Protein AF-A0A0F8ZM75-F1 (afdb_monomer)

Secondary structure (DSSP, 8-state):
-----------TTEEPPGGGTT-TTSGGGGGEES---SEEE-TTS-EEEPPPPPP----S-TTS--EEEEEESSSSSEEEEEEETTEEEEEETTEE-EETTEE-EEE-S--TTTGGG-EEEEETTEEEEEETTEEEEEEEESSSS-EEEEE---SS--SS----S---

Radius of gyration: 24.75 Å; Cα contacts (8 Å, |Δi|>4): 266; chains: 1; bounding box: 74×37×66 Å

pLDDT: mean 91.08, std 8.92, range [51.97, 97.81]

Sequence (168 aa):
MARSYPMQNSFNAGELSPRLVGRTDISKYNSGALKIQNLIAQAQGGVKHRSGTRFVQEVKDSDNKSKLVPFIVSTVQAYILEFSNNLIRFYKDEGIITSGGNPVELVTTYTTAQIPELTFAQTVDALYICHTAHATAKLTRTSDTAWTLADVDFQDGPYLAENLTTTT

Organism: NCBI:txid412755

Foldseek 3Di:
DDDDDDDQQAAQLEADDPVCVPVPVDPSVSHHDPDDPQWDGDPNRDIDGHDDDDDADDDPDPVFDWDWDWDDQDPQDIWIWIGTAQKIWIDDDSYTDDDPNHTQMDGHNAGSVFRVVWDWDDDRQWIWIDTPPDATWIWGDPDRRDIDIDHDDDPDDDPDDDPPDDDD

Structure (mmCIF, N/CA/C/O backbone):
data_AF-A0A0F8ZM75-F1
#
_entry.id   AF-A0A0F8ZM75-F1
#
loop_
_atom_site.group_PDB
_atom_site.id
_atom_site.type_symbol
_atom_site.label_atom_id
_atom_site.label_alt_id
_atom_site.label_comp_id
_atom_site.label_asym_id
_atom_site.label_entity_id
_atom_site.label_seq_id
_atom_site.pdbx_PDB_ins_code
_atom_site.Cartn_x
_atom_site.Cartn_y
_atom_site.Cartn_z
_atom_site.occupancy
_atom_site.B_iso_or_equiv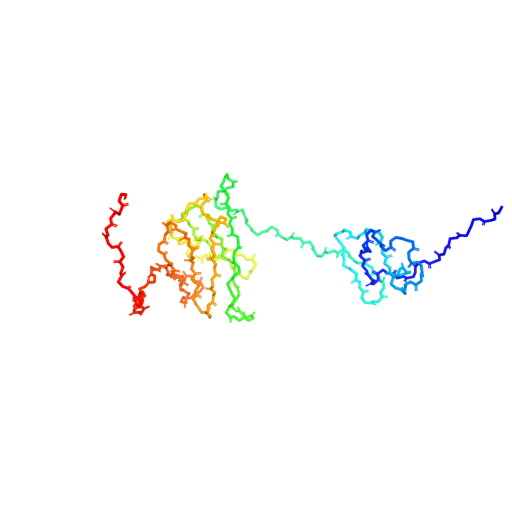
_atom_site.auth_seq_id
_atom_site.auth_comp_id
_atom_site.auth_asym_id
_atom_site.auth_atom_id
_atom_site.pdbx_PDB_model_num
ATOM 1 N N . MET A 1 1 ? 37.519 -17.099 -41.741 1.00 56.56 1 MET A N 1
ATOM 2 C CA . MET A 1 1 ? 36.814 -15.807 -41.571 1.00 56.56 1 MET A CA 1
ATOM 3 C C . MET A 1 1 ? 37.284 -15.168 -40.275 1.00 56.56 1 MET A C 1
ATOM 5 O O . MET A 1 1 ? 37.390 -15.884 -39.286 1.00 56.56 1 MET A O 1
ATOM 9 N N . ALA A 1 2 ? 37.601 -13.871 -40.273 1.00 75.25 2 ALA A N 1
ATOM 10 C CA . ALA A 1 2 ? 37.951 -13.152 -39.047 1.00 75.25 2 ALA A CA 1
ATOM 11 C C . ALA A 1 2 ? 36.684 -12.883 -38.219 1.00 75.25 2 ALA A C 1
ATOM 13 O O . ALA A 1 2 ? 35.658 -12.478 -38.762 1.00 75.25 2 ALA A O 1
ATOM 14 N N . ARG A 1 3 ? 36.740 -13.140 -36.910 1.00 80.69 3 ARG A N 1
ATOM 15 C CA . ARG A 1 3 ? 35.626 -12.903 -35.986 1.00 80.69 3 ARG A CA 1
ATOM 16 C C . ARG A 1 3 ? 35.517 -11.401 -35.715 1.00 80.69 3 ARG A C 1
ATOM 18 O O . ARG A 1 3 ? 36.438 -10.824 -35.148 1.00 80.69 3 ARG A O 1
ATOM 25 N N . SER A 1 4 ? 34.408 -10.786 -36.119 1.00 79.44 4 SER A N 1
ATOM 26 C CA . SER A 1 4 ? 34.093 -9.384 -35.820 1.00 79.44 4 SER A CA 1
ATOM 27 C C . SER A 1 4 ? 33.120 -9.309 -34.645 1.00 79.44 4 SER A C 1
ATOM 29 O O . SER A 1 4 ? 32.165 -10.086 -34.587 1.00 79.44 4 SER A O 1
ATOM 31 N N . TYR A 1 5 ? 33.365 -8.387 -33.715 1.00 79.50 5 TYR A N 1
ATOM 32 C CA . TYR A 1 5 ? 32.459 -8.077 -32.613 1.00 79.50 5 TYR A CA 1
ATOM 33 C C . TYR A 1 5 ? 31.979 -6.632 -32.775 1.00 79.50 5 TYR A C 1
ATOM 35 O O . TYR A 1 5 ? 32.799 -5.720 -32.656 1.00 79.50 5 TYR A O 1
ATOM 43 N N . PRO A 1 6 ? 30.690 -6.392 -33.066 1.00 79.56 6 PRO A N 1
ATOM 44 C CA . PRO A 1 6 ? 30.171 -5.034 -33.138 1.00 79.56 6 PRO A CA 1
ATOM 45 C C . PRO A 1 6 ? 30.253 -4.374 -31.756 1.00 79.56 6 PRO A C 1
ATOM 47 O O . PRO A 1 6 ? 29.884 -4.977 -30.748 1.00 79.56 6 PRO A O 1
ATOM 50 N N . MET A 1 7 ? 30.748 -3.136 -31.706 1.00 84.50 7 MET A N 1
ATOM 51 C CA . MET A 1 7 ? 30.748 -2.353 -30.471 1.00 84.50 7 MET A CA 1
ATOM 52 C C . MET A 1 7 ? 29.313 -1.997 -30.083 1.00 84.50 7 MET A C 1
ATOM 54 O O . MET A 1 7 ? 28.588 -1.378 -30.862 1.00 84.50 7 MET A O 1
ATOM 58 N N . GLN A 1 8 ? 28.925 -2.355 -28.861 1.00 85.69 8 GLN A N 1
ATOM 59 C CA . GLN A 1 8 ? 27.655 -1.949 -28.279 1.00 85.69 8 GLN A CA 1
ATOM 60 C C . GLN A 1 8 ? 27.872 -0.744 -27.366 1.00 85.69 8 GLN A C 1
ATOM 62 O O . GLN A 1 8 ? 28.429 -0.858 -26.278 1.00 85.69 8 GLN A O 1
ATOM 67 N N . ASN A 1 9 ? 27.432 0.419 -27.838 1.00 87.69 9 ASN A N 1
ATOM 68 C CA . ASN A 1 9 ? 27.738 1.702 -27.204 1.00 87.69 9 ASN A CA 1
ATOM 69 C C . ASN A 1 9 ? 26.685 2.149 -26.175 1.00 87.69 9 ASN A C 1
ATOM 71 O O . ASN A 1 9 ? 26.894 3.146 -25.490 1.00 87.69 9 ASN A O 1
ATOM 75 N N . SER A 1 10 ? 25.534 1.472 -26.096 1.00 92.12 10 SER A N 1
ATOM 76 C CA . SER A 1 10 ? 24.402 1.898 -25.267 1.00 92.12 10 SER A CA 1
ATOM 77 C C . SER A 1 10 ? 23.511 0.725 -24.847 1.00 92.12 10 SER A C 1
ATOM 79 O O . SER A 1 10 ? 23.418 -0.291 -25.537 1.00 92.12 10 SER A O 1
ATOM 81 N N . PHE A 1 11 ? 22.827 0.913 -23.722 1.00 92.81 11 PHE A N 1
ATOM 82 C CA . PHE A 1 11 ? 21.823 0.027 -23.130 1.00 92.81 11 PHE A CA 1
ATOM 83 C C . PHE A 1 11 ? 20.530 0.781 -22.763 1.00 92.81 11 PHE A C 1
ATOM 85 O O . PHE A 1 11 ? 19.707 0.293 -21.987 1.00 92.81 11 PHE A O 1
ATOM 92 N N . ASN A 1 12 ? 20.336 1.990 -23.302 1.00 92.88 12 ASN A N 1
ATOM 93 C CA . ASN A 1 12 ? 19.195 2.849 -22.973 1.00 92.88 12 ASN A CA 1
ATOM 94 C C . ASN A 1 12 ? 17.823 2.292 -23.403 1.00 92.88 12 ASN A C 1
ATOM 96 O O . ASN A 1 12 ? 16.807 2.752 -22.886 1.00 92.88 12 ASN A O 1
ATOM 100 N N . ALA A 1 13 ? 17.765 1.312 -24.314 1.00 91.69 13 ALA A N 1
ATOM 101 C CA . ALA A 1 13 ? 16.516 0.660 -24.714 1.00 91.69 13 ALA A CA 1
ATOM 102 C C . ALA A 1 13 ? 16.039 -0.403 -23.712 1.00 91.69 13 ALA A C 1
ATOM 104 O O . ALA A 1 13 ? 14.925 -0.906 -23.857 1.00 91.69 13 ALA A O 1
ATOM 105 N N . GLY A 1 14 ? 16.840 -0.713 -22.690 1.00 92.81 14 GLY A N 1
ATOM 106 C CA . GLY A 1 14 ? 16.461 -1.636 -21.629 1.00 92.81 14 GLY A CA 1
ATOM 107 C C . GLY A 1 14 ? 16.562 -3.111 -22.027 1.00 92.81 14 GLY A C 1
ATOM 108 O O . GLY A 1 14 ? 17.325 -3.490 -22.921 1.00 92.81 14 GLY A O 1
ATOM 109 N N . GLU A 1 15 ? 15.804 -3.947 -21.315 1.00 93.81 15 GLU A N 1
ATOM 110 C CA . GLU A 1 15 ? 15.673 -5.371 -21.619 1.00 93.81 15 GLU A CA 1
ATOM 111 C C . GLU A 1 15 ? 14.771 -5.569 -22.843 1.00 93.81 15 GLU A C 1
ATOM 113 O O . GLU A 1 15 ? 13.619 -5.129 -22.873 1.00 93.81 15 GLU A O 1
ATOM 118 N N . LEU A 1 16 ? 15.306 -6.218 -23.875 1.00 92.38 16 LEU A N 1
ATOM 119 C CA . LEU A 1 16 ? 14.577 -6.506 -25.100 1.00 92.38 16 LEU A CA 1
ATOM 120 C C . LEU A 1 16 ? 13.642 -7.695 -24.894 1.00 92.38 16 LEU A C 1
ATOM 122 O O . LEU A 1 16 ? 14.020 -8.722 -24.334 1.00 92.38 16 LEU A O 1
ATOM 126 N N . SER A 1 17 ? 12.428 -7.587 -25.436 1.00 91.38 17 SER A N 1
ATOM 127 C CA . SER A 1 17 ? 11.516 -8.728 -25.510 1.00 91.38 17 SER A CA 1
ATOM 128 C C . SER A 1 17 ? 12.194 -9.902 -26.233 1.00 91.38 17 SER A C 1
ATOM 130 O O . SER A 1 17 ? 12.809 -9.679 -27.280 1.00 91.38 17 SER A O 1
ATOM 132 N N . PRO A 1 18 ? 12.002 -11.157 -25.786 1.00 91.25 18 PRO A N 1
ATOM 133 C CA . PRO A 1 18 ? 12.512 -12.334 -26.491 1.00 91.25 18 PRO A CA 1
ATOM 134 C C . PRO A 1 18 ? 12.104 -12.403 -27.974 1.00 91.25 18 PRO A C 1
ATOM 136 O O . PRO A 1 18 ? 12.818 -12.972 -28.791 1.00 91.25 18 PRO A O 1
ATOM 139 N N . ARG A 1 19 ? 10.980 -11.777 -28.356 1.00 90.81 19 ARG A N 1
ATOM 140 C CA . ARG A 1 19 ? 10.502 -11.707 -29.751 1.00 90.81 19 ARG A CA 1
ATOM 141 C C . ARG A 1 19 ? 11.268 -10.708 -30.628 1.00 90.81 19 ARG A C 1
ATOM 143 O O . ARG A 1 19 ? 11.102 -10.721 -31.842 1.00 90.81 19 ARG A O 1
ATOM 150 N N . LEU A 1 20 ? 12.053 -9.818 -30.021 1.00 87.81 20 LEU A N 1
ATOM 151 C CA . LEU A 1 20 ? 12.903 -8.840 -30.708 1.00 87.81 20 LEU A CA 1
ATOM 152 C C . LEU A 1 20 ? 14.325 -9.365 -30.932 1.00 87.81 20 LEU A C 1
ATOM 154 O O . LEU A 1 20 ? 15.135 -8.686 -31.561 1.00 87.81 20 LEU A O 1
ATOM 158 N N . VAL A 1 21 ? 14.632 -10.572 -30.450 1.00 85.25 21 VAL A N 1
ATOM 159 C CA . VAL A 1 21 ? 15.914 -11.228 -30.709 1.00 85.25 21 VAL A CA 1
ATOM 160 C C . VAL A 1 21 ? 16.079 -11.416 -32.221 1.00 85.25 21 VAL A C 1
ATOM 162 O O . VAL A 1 21 ? 15.202 -11.955 -32.890 1.00 85.25 21 VAL A O 1
ATOM 165 N N . GLY A 1 22 ? 17.192 -10.926 -32.770 1.00 84.44 22 GLY A N 1
ATOM 166 C CA . GLY A 1 22 ? 17.492 -10.973 -34.203 1.00 84.44 22 GLY A CA 1
ATOM 167 C C . GLY A 1 22 ? 16.866 -9.866 -35.063 1.00 84.44 22 GLY A C 1
ATOM 168 O O . GLY A 1 22 ? 17.182 -9.800 -36.248 1.00 84.44 22 GLY A O 1
ATOM 169 N N . ARG A 1 23 ? 16.034 -8.968 -34.512 1.00 89.94 23 ARG A N 1
ATOM 170 C CA . ARG A 1 23 ? 15.479 -7.809 -35.244 1.00 89.94 23 ARG A CA 1
ATOM 171 C C . ARG A 1 23 ? 16.468 -6.645 -35.309 1.00 89.94 23 ARG A C 1
ATOM 173 O O . ARG A 1 23 ? 16.246 -5.583 -34.733 1.00 89.94 23 ARG A O 1
ATOM 180 N N . THR A 1 24 ? 17.574 -6.866 -36.015 1.00 88.31 24 THR A N 1
ATOM 181 C CA . THR A 1 24 ? 18.673 -5.899 -36.197 1.00 88.31 24 THR A CA 1
ATOM 182 C C . THR A 1 24 ? 18.267 -4.628 -36.944 1.00 88.31 24 THR A C 1
ATOM 184 O O . THR A 1 24 ? 18.967 -3.621 -36.864 1.00 88.31 24 THR A O 1
ATOM 187 N N . ASP A 1 25 ? 17.138 -4.663 -37.649 1.00 90.75 25 ASP A N 1
ATOM 188 C CA . ASP A 1 25 ? 16.536 -3.543 -38.370 1.00 90.75 25 ASP A CA 1
ATOM 189 C C . ASP A 1 25 ? 15.929 -2.482 -37.438 1.00 90.75 25 ASP A C 1
ATOM 191 O O . ASP A 1 25 ? 15.799 -1.317 -37.812 1.00 90.75 25 ASP A O 1
ATOM 195 N N . ILE A 1 26 ? 15.572 -2.859 -36.209 1.00 89.94 26 ILE A N 1
ATOM 196 C CA . ILE A 1 26 ? 15.000 -1.935 -35.233 1.00 89.94 26 ILE A CA 1
ATOM 197 C C . ILE A 1 26 ? 16.133 -1.187 -34.531 1.00 89.94 26 ILE A C 1
ATOM 199 O O . ILE A 1 26 ? 17.013 -1.794 -33.927 1.00 89.94 26 ILE A O 1
ATOM 203 N N . SER A 1 27 ? 16.066 0.146 -34.510 1.00 87.56 27 SER A N 1
ATOM 204 C CA . SER A 1 27 ? 17.087 0.996 -33.874 1.00 87.56 27 SER A CA 1
ATOM 205 C C . SER A 1 27 ? 17.383 0.613 -32.417 1.00 87.56 27 SER A C 1
ATOM 207 O O . SER A 1 27 ? 18.542 0.581 -32.008 1.00 87.56 27 SER A O 1
ATOM 209 N N . LYS A 1 28 ? 16.342 0.246 -31.656 1.00 89.12 28 LYS A N 1
ATOM 210 C CA . LYS A 1 28 ? 16.432 -0.203 -30.256 1.00 89.12 28 LYS A CA 1
ATOM 211 C C . LYS A 1 28 ? 17.209 -1.509 -30.064 1.00 89.12 28 LYS A C 1
ATOM 213 O O . LYS A 1 28 ? 17.682 -1.752 -28.961 1.00 89.12 28 LYS A O 1
ATOM 218 N N . TYR A 1 29 ? 17.350 -2.343 -31.097 1.00 90.75 29 TYR A N 1
ATOM 219 C CA . TYR A 1 29 ? 18.084 -3.607 -31.000 1.00 90.75 29 TYR A CA 1
ATOM 220 C C . TYR A 1 29 ? 19.551 -3.378 -30.624 1.00 90.75 29 TYR A C 1
ATOM 222 O O . TYR A 1 29 ? 20.086 -4.052 -29.752 1.00 90.75 29 TYR A O 1
ATOM 230 N N . ASN A 1 30 ? 20.173 -2.362 -31.227 1.00 89.06 30 ASN A N 1
ATOM 231 C CA . ASN A 1 30 ? 21.584 -2.038 -31.010 1.00 89.06 30 ASN A CA 1
ATOM 232 C C . ASN A 1 30 ? 21.844 -1.282 -29.696 1.00 89.06 30 ASN A C 1
ATOM 234 O O . ASN A 1 30 ? 22.999 -1.045 -29.347 1.00 89.06 30 ASN A O 1
ATOM 238 N N . SER A 1 31 ? 20.788 -0.875 -28.983 1.00 91.62 31 SER A N 1
ATOM 239 C CA . SER A 1 31 ? 20.887 -0.127 -27.727 1.00 91.62 31 SER A CA 1
ATOM 240 C C . SER A 1 31 ? 20.166 -0.795 -26.553 1.00 91.62 31 SER A C 1
ATOM 242 O O . SER A 1 31 ? 19.918 -0.150 -25.536 1.00 91.62 31 SER A O 1
ATOM 244 N N . GLY A 1 32 ? 19.814 -2.076 -26.684 1.00 91.12 32 GLY A N 1
ATOM 245 C CA . GLY A 1 32 ? 19.176 -2.883 -25.644 1.00 91.12 32 GLY A CA 1
ATOM 246 C C . GLY A 1 32 ? 20.002 -4.117 -25.295 1.00 91.12 32 GLY A C 1
ATOM 247 O O . GLY A 1 32 ? 20.961 -4.459 -25.983 1.00 91.12 32 GLY A O 1
ATOM 248 N N . ALA A 1 33 ? 19.637 -4.805 -24.220 1.00 91.62 33 ALA A N 1
ATOM 249 C CA . ALA A 1 33 ? 20.254 -6.073 -23.839 1.00 91.62 33 ALA A CA 1
ATOM 250 C C . ALA A 1 33 ? 19.207 -7.180 -23.749 1.00 91.62 33 ALA A C 1
ATOM 252 O O . ALA A 1 33 ? 18.032 -6.922 -23.508 1.00 91.62 33 ALA A O 1
ATOM 253 N N . LEU A 1 34 ? 19.644 -8.432 -23.895 1.00 91.62 34 LEU A N 1
ATOM 254 C CA . LEU A 1 34 ? 18.768 -9.591 -23.710 1.00 91.62 34 LEU A CA 1
ATOM 255 C C . LEU A 1 34 ? 18.233 -9.691 -22.271 1.00 91.62 34 LEU A C 1
ATOM 257 O O . LEU A 1 34 ? 17.160 -10.239 -22.056 1.00 91.62 34 LEU A O 1
ATOM 261 N N . LYS A 1 35 ? 19.000 -9.204 -21.289 1.00 92.06 35 LYS A N 1
ATOM 262 C CA . LYS A 1 35 ? 18.676 -9.320 -19.867 1.00 92.06 35 LYS A CA 1
ATOM 263 C C . LYS A 1 35 ? 19.275 -8.159 -19.077 1.00 92.06 35 LYS A C 1
ATOM 265 O O . LYS A 1 35 ? 20.484 -7.941 -19.144 1.00 92.06 35 LYS A O 1
ATOM 270 N N . ILE A 1 36 ? 18.449 -7.446 -18.314 1.00 92.25 36 ILE A N 1
ATOM 271 C CA . ILE A 1 36 ? 18.850 -6.355 -17.418 1.00 92.25 36 ILE A CA 1
ATOM 272 C C . ILE A 1 36 ? 18.156 -6.568 -16.069 1.00 92.25 36 ILE A C 1
ATOM 274 O O . ILE A 1 36 ? 17.009 -6.184 -15.866 1.00 92.25 36 ILE A O 1
ATOM 278 N N . GLN A 1 37 ? 18.866 -7.175 -15.116 1.00 92.62 37 GLN A N 1
ATOM 279 C CA . GLN A 1 37 ? 18.344 -7.441 -13.772 1.00 92.62 37 GLN A CA 1
ATOM 280 C C . GLN A 1 37 ? 18.994 -6.529 -12.737 1.00 92.62 37 GLN A C 1
ATOM 282 O O . GLN A 1 37 ? 20.209 -6.363 -12.736 1.00 92.62 37 GLN A O 1
ATOM 287 N N . ASN A 1 38 ? 18.183 -5.971 -11.833 1.00 93.25 38 ASN A N 1
ATOM 288 C CA . ASN A 1 38 ? 18.633 -5.097 -10.739 1.00 93.25 38 ASN A CA 1
ATOM 289 C C . ASN A 1 38 ? 19.484 -3.895 -11.199 1.00 93.25 38 ASN A C 1
ATOM 291 O O . ASN A 1 38 ? 20.333 -3.391 -10.461 1.00 93.25 38 ASN A O 1
ATOM 295 N N . LEU A 1 39 ? 19.229 -3.417 -12.416 1.00 93.50 39 LEU A N 1
ATOM 296 C CA . LEU A 1 39 ? 19.910 -2.294 -13.051 1.00 93.50 39 LEU A CA 1
ATOM 297 C C . LEU A 1 39 ? 18.872 -1.282 -13.556 1.00 93.50 39 LEU A C 1
ATOM 299 O O . LEU A 1 39 ? 17.734 -1.632 -13.861 1.00 93.50 39 LEU A O 1
ATOM 303 N N . ILE A 1 40 ? 19.280 -0.021 -13.654 1.00 93.75 40 ILE A N 1
ATOM 304 C CA . ILE A 1 40 ? 18.516 1.084 -14.227 1.00 93.75 40 ILE A CA 1
ATOM 305 C C . ILE A 1 40 ? 19.282 1.571 -15.455 1.00 93.75 40 ILE A C 1
ATOM 307 O O . ILE A 1 40 ? 20.421 2.033 -15.336 1.00 93.75 40 ILE A O 1
ATOM 311 N N . ALA A 1 41 ? 18.651 1.468 -16.624 1.00 93.50 41 ALA A N 1
ATOM 312 C CA . ALA A 1 41 ? 19.168 2.047 -17.857 1.00 93.50 41 ALA A CA 1
ATOM 313 C C . ALA A 1 41 ? 19.135 3.578 -17.763 1.00 93.50 41 ALA A C 1
ATOM 315 O O . ALA A 1 41 ? 18.118 4.175 -17.409 1.00 93.50 41 ALA A O 1
ATOM 316 N N . GLN A 1 42 ? 20.265 4.214 -18.050 1.00 92.88 42 GLN A N 1
ATOM 317 C CA . GLN A 1 42 ? 20.401 5.663 -18.039 1.00 92.88 42 GLN A CA 1
ATOM 318 C C . GLN A 1 42 ? 20.185 6.217 -19.448 1.00 92.88 42 GLN A C 1
ATOM 320 O O . GLN A 1 42 ? 20.558 5.592 -20.441 1.00 92.88 42 GLN A O 1
ATOM 325 N N . ALA A 1 43 ? 19.630 7.428 -19.544 1.00 90.50 43 ALA A N 1
ATOM 326 C CA . ALA A 1 43 ? 19.401 8.087 -20.831 1.00 90.50 43 ALA A CA 1
ATOM 327 C C . ALA A 1 43 ? 20.704 8.284 -21.633 1.00 90.50 43 ALA A C 1
ATOM 329 O O . ALA A 1 43 ? 20.687 8.220 -22.859 1.00 90.50 43 ALA A O 1
ATOM 330 N N . GLN A 1 44 ? 21.836 8.450 -20.938 1.00 91.62 44 GLN A N 1
ATOM 331 C CA . GLN A 1 44 ? 23.179 8.599 -21.508 1.00 91.62 44 GLN A CA 1
ATOM 332 C C . GLN A 1 44 ? 23.743 7.303 -22.126 1.00 91.62 44 GLN A C 1
ATOM 334 O O . GLN A 1 44 ? 24.810 7.339 -22.727 1.00 91.62 44 GLN A O 1
ATOM 339 N N . GLY A 1 45 ? 23.059 6.162 -21.978 1.00 90.81 45 GLY A N 1
ATOM 340 C CA . GLY A 1 45 ? 23.438 4.880 -22.582 1.00 90.81 45 GLY A CA 1
ATOM 341 C C . GLY A 1 45 ? 24.056 3.867 -21.620 1.00 90.81 45 GLY A C 1
ATOM 342 O O . GLY A 1 45 ? 24.030 2.673 -21.904 1.00 90.81 45 GLY A O 1
ATOM 343 N N . GLY A 1 46 ? 24.546 4.305 -20.460 1.00 93.25 46 GLY A N 1
ATOM 344 C CA . GLY A 1 46 ? 25.030 3.409 -19.410 1.00 93.25 46 GLY A CA 1
ATOM 345 C C . GLY A 1 46 ? 23.908 2.681 -18.660 1.00 93.25 46 GLY A C 1
ATOM 346 O O . GLY A 1 46 ? 22.728 3.019 -18.763 1.00 93.25 46 GLY A O 1
ATOM 347 N N . VAL A 1 47 ? 24.295 1.705 -17.844 1.00 94.44 47 VAL A N 1
ATOM 348 C CA . VAL A 1 47 ? 23.439 1.083 -16.827 1.00 94.44 47 VAL A CA 1
ATOM 349 C C . VAL A 1 47 ? 24.081 1.279 -15.464 1.00 94.44 47 VAL A C 1
ATOM 351 O O . VAL A 1 47 ? 25.300 1.203 -15.329 1.00 94.44 47 VAL A O 1
ATOM 354 N N . LYS A 1 48 ? 23.262 1.512 -14.443 1.00 94.69 48 LYS A N 1
ATOM 355 C CA . LYS A 1 48 ? 23.712 1.557 -13.047 1.00 94.69 48 LYS A CA 1
ATOM 356 C C . LYS A 1 48 ? 22.921 0.573 -12.204 1.00 94.69 48 LYS A C 1
ATOM 358 O O . LYS A 1 48 ? 21.785 0.260 -12.547 1.00 94.69 48 LYS A O 1
ATOM 363 N N . HIS A 1 49 ? 23.478 0.123 -11.086 1.00 94.81 49 HIS A N 1
ATOM 364 C CA . HIS A 1 49 ? 22.721 -0.675 -10.121 1.00 94.81 49 HIS A CA 1
ATOM 365 C C . HIS A 1 49 ? 21.484 0.081 -9.626 1.00 94.81 49 HIS A C 1
ATOM 367 O O . HIS A 1 49 ? 21.514 1.300 -9.430 1.00 94.81 49 HIS A O 1
ATOM 373 N N . ARG A 1 50 ? 20.378 -0.650 -9.449 1.00 93.69 50 ARG A N 1
ATOM 374 C CA . ARG A 1 50 ? 19.202 -0.130 -8.749 1.00 93.69 50 ARG A CA 1
ATOM 375 C C . ARG A 1 50 ? 19.608 0.210 -7.315 1.00 93.69 50 ARG A C 1
ATOM 377 O O . ARG A 1 50 ? 20.377 -0.531 -6.706 1.00 93.69 50 ARG A O 1
ATOM 384 N N . SER A 1 51 ? 19.085 1.314 -6.786 1.00 94.06 51 SER A N 1
ATOM 385 C CA . SER A 1 51 ? 19.259 1.652 -5.373 1.00 94.06 51 SER A CA 1
ATOM 386 C C . SER A 1 51 ? 18.841 0.471 -4.495 1.00 94.06 51 SER A C 1
ATOM 388 O O . SER A 1 51 ? 17.807 -0.152 -4.749 1.00 94.06 51 SER A O 1
ATOM 390 N N . GLY A 1 52 ? 19.660 0.160 -3.491 1.00 92.12 52 GLY A N 1
ATOM 391 C CA . GLY A 1 52 ? 19.373 -0.914 -2.547 1.00 92.12 52 GLY A CA 1
ATOM 392 C C . GLY A 1 52 ? 18.136 -0.629 -1.695 1.00 92.12 52 GLY A C 1
ATOM 393 O O . GLY A 1 52 ? 17.609 0.484 -1.667 1.00 92.12 52 GLY A O 1
ATOM 394 N N . THR A 1 53 ? 17.682 -1.652 -0.983 1.00 91.19 53 THR A N 1
ATOM 395 C CA . THR A 1 53 ? 16.630 -1.542 0.031 1.00 91.19 53 THR A CA 1
ATOM 396 C C . THR A 1 53 ? 17.258 -1.379 1.410 1.00 91.19 53 THR A C 1
ATOM 398 O O . THR A 1 53 ? 18.220 -2.076 1.730 1.00 91.19 53 THR A O 1
ATOM 401 N N . ARG A 1 54 ? 16.701 -0.498 2.247 1.00 92.50 54 ARG A N 1
ATOM 402 C CA . ARG A 1 54 ? 17.040 -0.417 3.673 1.00 92.50 54 ARG A CA 1
ATOM 403 C C . ARG A 1 54 ? 16.044 -1.253 4.475 1.00 92.50 54 ARG A C 1
ATOM 405 O O . ARG A 1 54 ? 14.844 -1.174 4.227 1.00 92.50 54 ARG A O 1
ATOM 412 N N . PHE A 1 55 ? 16.539 -2.015 5.444 1.00 94.25 55 PHE A N 1
ATOM 413 C CA . PHE A 1 55 ? 15.687 -2.643 6.449 1.00 94.25 55 PHE A CA 1
ATOM 414 C C . PHE A 1 55 ? 15.142 -1.571 7.401 1.00 94.25 55 PHE A C 1
ATOM 416 O O . PHE A 1 55 ? 15.922 -0.832 7.998 1.00 94.25 55 PHE A O 1
ATOM 423 N N . VAL A 1 56 ? 13.816 -1.465 7.503 1.00 93.00 56 VAL A N 1
ATOM 424 C CA . VAL A 1 56 ? 13.150 -0.524 8.417 1.00 93.00 56 VAL A CA 1
ATOM 425 C C . VAL A 1 56 ? 12.778 -1.243 9.705 1.00 93.00 56 VAL A C 1
ATOM 427 O O . VAL A 1 56 ? 13.275 -0.892 10.768 1.00 93.00 56 VAL A O 1
ATOM 430 N N . GLN A 1 57 ? 11.927 -2.265 9.606 1.00 93.50 57 GLN A N 1
ATOM 431 C CA . GLN A 1 57 ? 11.510 -3.074 10.742 1.00 93.50 57 GLN A CA 1
ATOM 432 C C . GLN A 1 57 ? 10.930 -4.406 10.266 1.00 93.50 57 GLN A C 1
ATOM 434 O O . GLN A 1 57 ? 10.456 -4.515 9.134 1.00 93.50 57 GLN A O 1
ATOM 439 N N . GLU A 1 58 ? 10.942 -5.399 11.148 1.00 93.50 58 GLU A N 1
ATOM 440 C CA . GLU A 1 58 ? 10.209 -6.645 10.959 1.00 93.50 58 GLU A CA 1
ATOM 441 C C . GLU A 1 58 ? 8.697 -6.420 11.126 1.00 93.50 58 GLU A C 1
ATOM 443 O O . GLU A 1 58 ? 8.254 -5.518 11.854 1.00 93.50 58 GLU A O 1
ATOM 448 N N . VAL A 1 59 ? 7.895 -7.230 10.433 1.00 93.12 59 VAL A N 1
ATOM 449 C CA . VAL A 1 59 ? 6.435 -7.250 10.605 1.00 93.12 59 VAL A CA 1
ATOM 450 C C . VAL A 1 59 ? 6.089 -7.659 12.041 1.00 93.12 59 VAL A C 1
ATOM 452 O O . VAL A 1 59 ? 6.939 -8.165 12.769 1.00 93.12 59 VAL A O 1
ATOM 455 N N . LYS A 1 60 ? 4.867 -7.385 12.504 1.00 91.50 60 LYS A N 1
ATOM 456 C CA . LYS A 1 60 ? 4.515 -7.649 13.914 1.00 91.50 60 LYS A CA 1
ATOM 457 C C . LYS A 1 60 ? 4.693 -9.123 14.286 1.00 91.50 60 LYS A C 1
ATOM 459 O O . LYS A 1 60 ? 5.118 -9.420 15.398 1.00 91.50 60 LYS A O 1
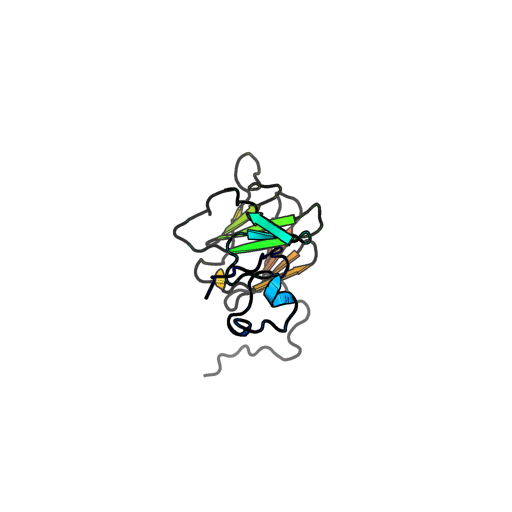ATOM 464 N N . ASP A 1 61 ? 4.345 -9.993 13.351 1.00 93.31 61 ASP A N 1
ATOM 465 C CA . ASP A 1 61 ? 4.450 -11.436 13.459 1.00 93.31 61 ASP A CA 1
ATOM 466 C C . ASP A 1 61 ? 4.805 -11.998 12.078 1.00 93.31 61 ASP A C 1
ATOM 468 O O . ASP A 1 61 ? 3.993 -11.943 11.152 1.00 93.31 61 ASP A O 1
ATOM 472 N N . SER A 1 62 ? 6.038 -12.481 11.941 1.00 93.69 62 SER A N 1
ATOM 473 C CA . SER A 1 62 ? 6.586 -12.995 10.681 1.00 93.69 62 SER A CA 1
ATOM 474 C C . SER A 1 62 ? 6.042 -14.369 10.291 1.00 93.69 62 SER A C 1
ATOM 476 O O . SER A 1 62 ? 6.233 -14.784 9.146 1.00 93.69 62 SER A O 1
ATOM 478 N N . ASP A 1 63 ? 5.324 -15.049 11.190 1.00 93.38 63 ASP A N 1
ATOM 479 C CA . ASP A 1 63 ? 4.625 -16.297 10.871 1.00 93.38 63 ASP A CA 1
ATOM 480 C C . ASP A 1 63 ? 3.331 -16.027 10.083 1.00 93.38 63 ASP A C 1
ATOM 482 O O . ASP A 1 63 ? 2.806 -16.901 9.385 1.00 93.38 63 ASP A O 1
ATOM 486 N N . ASN A 1 64 ? 2.825 -14.792 10.151 1.00 92.38 64 ASN A N 1
ATOM 487 C CA . ASN A 1 64 ? 1.598 -14.357 9.506 1.00 92.38 64 ASN A CA 1
ATOM 488 C C . ASN A 1 64 ? 1.868 -13.471 8.281 1.00 92.38 64 ASN A C 1
ATOM 490 O O . ASN A 1 64 ? 2.818 -12.694 8.206 1.00 92.38 64 ASN A O 1
ATOM 494 N N . LYS A 1 65 ? 0.980 -13.557 7.285 1.00 91.81 65 LYS A N 1
ATOM 495 C CA . LYS A 1 65 ? 1.009 -12.659 6.124 1.00 91.81 65 LYS A CA 1
ATOM 496 C C . LYS A 1 65 ? 0.593 -11.248 6.535 1.00 91.81 65 LYS A C 1
ATOM 498 O O . LYS A 1 65 ? -0.418 -11.072 7.210 1.00 91.81 65 LYS A O 1
ATOM 503 N N . SER A 1 66 ? 1.310 -10.254 6.024 1.00 95.19 66 SER A N 1
ATOM 504 C CA . SER A 1 66 ? 0.962 -8.840 6.139 1.00 95.19 66 SER A CA 1
ATOM 505 C C . SER A 1 66 ? 0.930 -8.163 4.766 1.00 95.19 66 SER A C 1
ATOM 507 O O . SER A 1 66 ? 1.471 -8.676 3.780 1.00 95.19 66 SER A O 1
ATOM 509 N N . LYS A 1 67 ? 0.253 -7.015 4.675 1.00 95.69 67 LYS A N 1
ATOM 510 C CA . LYS A 1 67 ? 0.132 -6.220 3.446 1.00 95.69 67 LYS A CA 1
ATOM 511 C C . LYS A 1 67 ? 0.479 -4.769 3.733 1.00 95.69 67 LYS A C 1
ATOM 513 O O . LYS A 1 67 ? -0.103 -4.149 4.618 1.00 95.69 67 LYS A O 1
ATOM 518 N N . LEU A 1 68 ? 1.412 -4.230 2.952 1.00 96.31 68 LEU A N 1
ATOM 519 C CA . LEU A 1 68 ? 1.756 -2.814 2.988 1.00 96.31 68 LEU A CA 1
ATOM 520 C C . LEU A 1 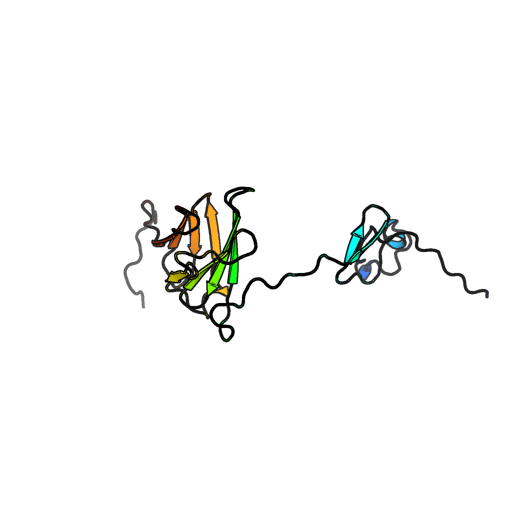68 ? 0.858 -2.043 2.021 1.00 96.31 6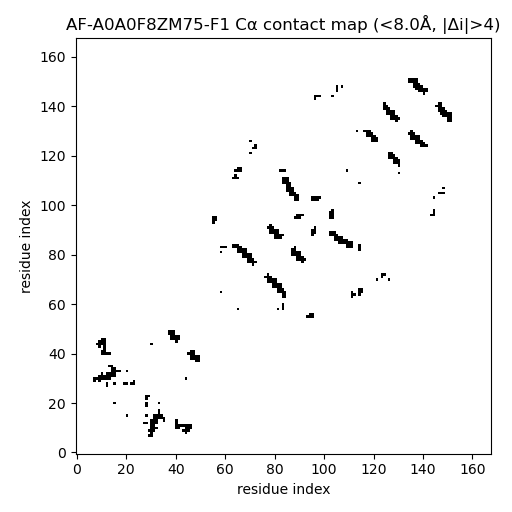8 LEU A C 1
ATOM 522 O O . LEU A 1 68 ? 0.738 -2.409 0.850 1.00 96.31 68 LEU A O 1
ATOM 526 N N . VAL A 1 69 ? 0.247 -0.970 2.510 1.00 97.50 69 VAL A N 1
ATOM 527 C CA . VAL A 1 69 ? -0.662 -0.114 1.747 1.00 97.50 69 VAL A CA 1
ATOM 528 C C . VAL A 1 69 ? -0.169 1.327 1.844 1.00 97.50 69 VAL A C 1
ATOM 530 O O . VAL A 1 69 ? 0.003 1.832 2.955 1.00 97.50 69 VAL A O 1
ATOM 533 N N . PRO A 1 70 ? 0.088 2.011 0.716 1.00 97.12 70 PRO A N 1
ATOM 534 C CA . PRO A 1 70 ? 0.440 3.420 0.750 1.00 97.12 70 PRO A CA 1
ATOM 535 C C . PRO A 1 70 ? -0.776 4.263 1.139 1.00 97.12 70 PRO A C 1
ATOM 537 O O . PRO A 1 70 ? -1.877 4.047 0.637 1.00 97.12 70 PRO A O 1
ATOM 540 N N . PHE A 1 71 ? -0.553 5.251 1.998 1.00 97.62 71 PHE A N 1
ATOM 541 C CA . PHE A 1 71 ? -1.533 6.270 2.352 1.00 97.62 71 PHE A CA 1
ATOM 542 C C . PHE A 1 71 ? -0.895 7.644 2.148 1.00 97.62 71 PHE A C 1
ATOM 544 O O . PHE A 1 71 ? -0.022 8.057 2.911 1.00 97.62 71 PHE A O 1
ATOM 551 N N . ILE A 1 72 ? -1.270 8.330 1.069 1.00 96.50 72 ILE A N 1
ATOM 552 C CA . ILE A 1 72 ? -0.578 9.543 0.611 1.00 96.50 72 ILE A CA 1
ATOM 553 C C . ILE A 1 72 ? -1.573 10.694 0.553 1.00 96.50 72 ILE A C 1
ATOM 555 O O . ILE A 1 72 ? -2.454 10.711 -0.302 1.00 96.50 72 ILE A O 1
ATOM 559 N N . VAL A 1 73 ? -1.429 11.658 1.459 1.00 95.06 73 VAL A N 1
ATOM 560 C CA . VAL A 1 73 ? -2.251 12.878 1.486 1.00 95.06 73 VAL A CA 1
ATOM 561 C C . VAL A 1 73 ? -1.579 13.985 0.676 1.00 95.06 73 VAL A C 1
ATOM 563 O O . VAL A 1 73 ? -2.231 14.719 -0.061 1.00 95.06 73 VAL A O 1
ATOM 566 N N . SER A 1 74 ? -0.255 14.102 0.797 1.00 93.25 74 SER A N 1
ATOM 567 C CA . SER A 1 74 ? 0.565 15.085 0.086 1.00 93.25 74 SER A CA 1
ATOM 568 C C . SER A 1 74 ? 2.012 14.599 -0.040 1.00 93.25 74 SER A C 1
ATOM 570 O O . SER A 1 74 ? 2.364 13.529 0.455 1.00 93.25 74 SER A O 1
ATOM 572 N N . THR A 1 75 ? 2.880 15.400 -0.662 1.00 91.19 75 THR A N 1
ATOM 573 C CA . THR A 1 75 ? 4.328 15.124 -0.733 1.00 91.19 75 THR A CA 1
ATOM 574 C C . THR A 1 75 ? 5.024 15.156 0.630 1.00 91.19 75 THR A C 1
ATOM 576 O O . THR A 1 75 ? 6.115 14.612 0.756 1.00 91.19 75 THR A O 1
ATOM 579 N N . VAL A 1 76 ? 4.408 15.786 1.636 1.00 91.81 76 VAL A N 1
ATOM 580 C CA . VAL A 1 76 ? 4.936 15.892 3.008 1.00 91.81 76 VAL A CA 1
ATOM 581 C C . VAL A 1 76 ? 4.259 14.887 3.945 1.00 91.81 76 VAL A C 1
ATOM 583 O O . VAL A 1 76 ? 4.838 14.451 4.935 1.00 91.81 76 VAL A O 1
ATOM 586 N N . GLN A 1 77 ? 3.020 14.502 3.645 1.00 93.81 77 GLN A N 1
ATOM 587 C CA . GLN A 1 77 ? 2.230 13.567 4.442 1.00 93.81 77 GLN A CA 1
ATOM 588 C C . GLN A 1 77 ? 1.996 12.288 3.641 1.00 93.81 77 GLN A C 1
ATOM 590 O O . GLN A 1 77 ? 0.936 12.094 3.041 1.00 93.81 77 GLN A O 1
ATOM 595 N N . ALA A 1 78 ? 3.010 11.428 3.644 1.00 96.31 78 ALA A N 1
ATOM 596 C CA . ALA A 1 78 ? 2.989 10.117 3.016 1.00 96.31 78 ALA A CA 1
ATOM 597 C C . ALA A 1 78 ? 3.349 9.044 4.047 1.00 96.31 78 ALA A C 1
ATOM 599 O O . ALA A 1 78 ? 4.355 9.151 4.746 1.00 96.31 78 ALA A O 1
ATOM 600 N N . TYR A 1 79 ? 2.517 8.013 4.123 1.00 97.31 79 TYR A N 1
ATOM 601 C CA . TYR A 1 79 ? 2.612 6.939 5.099 1.00 97.31 79 TYR A CA 1
ATOM 602 C C . TYR A 1 79 ? 2.589 5.592 4.391 1.00 97.31 79 TYR A C 1
ATOM 604 O O . TYR A 1 79 ? 2.013 5.443 3.309 1.00 97.31 79 TYR A O 1
ATOM 612 N N . ILE A 1 80 ? 3.167 4.592 5.044 1.00 97.25 80 ILE A N 1
ATOM 613 C CA . ILE A 1 80 ? 2.931 3.190 4.723 1.00 97.25 80 ILE A CA 1
ATOM 614 C C . ILE A 1 80 ? 2.166 2.577 5.891 1.00 97.25 80 ILE A C 1
ATOM 616 O O . ILE A 1 80 ? 2.565 2.714 7.047 1.00 97.25 80 ILE A O 1
ATOM 620 N N . LEU A 1 81 ? 1.056 1.921 5.581 1.00 97.56 81 LEU A N 1
ATOM 621 C CA . LEU A 1 81 ? 0.238 1.193 6.538 1.00 97.56 81 LEU A CA 1
ATOM 622 C C . LEU A 1 81 ? 0.548 -0.291 6.412 1.00 97.56 81 LEU A C 1
ATOM 624 O O . LEU A 1 81 ? 0.458 -0.847 5.320 1.00 97.56 81 LEU A O 1
ATOM 628 N N . GLU A 1 82 ? 0.893 -0.936 7.513 1.00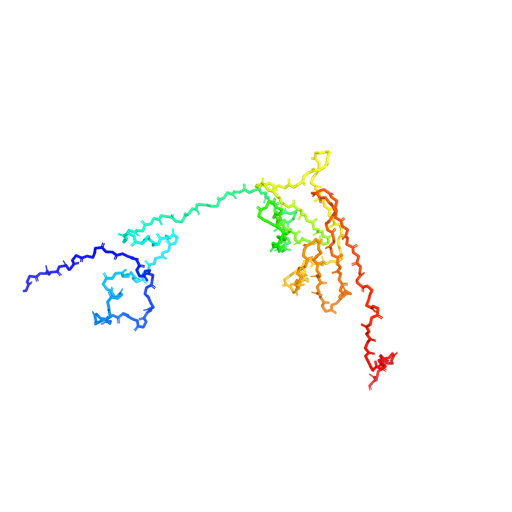 97.31 82 GLU A N 1
ATOM 629 C CA . GLU A 1 82 ? 1.029 -2.385 7.576 1.00 97.31 82 GLU A CA 1
ATOM 630 C C . GLU A 1 82 ? -0.246 -2.980 8.143 1.00 97.31 82 GLU A C 1
ATOM 632 O O . GLU A 1 82 ? -0.534 -2.816 9.324 1.00 97.31 82 GLU A O 1
ATOM 637 N N . PHE A 1 83 ? -0.975 -3.705 7.304 1.00 97.56 83 PHE A N 1
ATOM 638 C CA . PHE A 1 83 ? -2.071 -4.562 7.723 1.00 97.56 83 PHE A CA 1
ATOM 639 C C . PHE A 1 83 ? -1.497 -5.923 8.102 1.00 97.56 83 PHE A C 1
ATOM 641 O O . PHE A 1 83 ? -0.985 -6.637 7.239 1.00 97.56 83 PHE A O 1
ATOM 648 N N . SER A 1 84 ? -1.597 -6.256 9.382 1.00 96.38 84 SER A N 1
ATOM 649 C CA . SER A 1 84 ? -1.199 -7.526 9.989 1.00 96.38 84 SER A CA 1
ATOM 650 C C . SER A 1 84 ? -2.412 -8.165 10.669 1.00 96.38 84 SER A C 1
ATOM 652 O O . SER A 1 84 ? -3.507 -7.598 10.659 1.00 96.38 84 SER A O 1
ATOM 654 N N . ASN A 1 85 ? -2.257 -9.370 11.221 1.00 96.31 85 ASN A N 1
ATOM 655 C CA . ASN A 1 85 ? -3.378 -10.079 11.835 1.00 96.31 85 ASN A CA 1
ATOM 656 C C . ASN A 1 85 ? -4.012 -9.241 12.956 1.00 96.31 85 ASN A C 1
ATOM 658 O O . ASN A 1 85 ? -3.374 -8.988 13.976 1.00 96.31 85 ASN A O 1
ATOM 662 N N . ASN A 1 86 ? -5.258 -8.812 12.754 1.00 96.06 86 ASN A N 1
ATOM 663 C CA . ASN A 1 86 ? -6.037 -8.003 13.688 1.00 96.06 86 ASN A CA 1
ATOM 664 C C . ASN A 1 86 ? -5.407 -6.654 14.078 1.00 96.06 86 ASN A C 1
ATOM 666 O O . ASN A 1 86 ? -5.768 -6.066 15.100 1.00 96.06 86 ASN A O 1
ATOM 670 N N . LEU A 1 87 ? -4.479 -6.131 13.273 1.00 96.75 87 LEU A N 1
ATOM 671 C CA . LEU A 1 87 ? -3.689 -4.958 13.640 1.00 96.75 87 LEU A CA 1
ATOM 672 C C . LEU A 1 87 ? -3.282 -4.139 12.415 1.00 96.75 87 LEU A C 1
ATOM 674 O O . LEU A 1 87 ? -2.944 -4.694 11.372 1.00 96.75 87 LEU A O 1
ATOM 678 N N . ILE A 1 88 ? -3.240 -2.819 12.567 1.00 97.62 88 ILE A N 1
ATOM 679 C CA . ILE A 1 88 ? -2.593 -1.900 11.632 1.00 97.62 88 ILE A CA 1
ATOM 680 C C . ILE A 1 88 ? -1.446 -1.187 12.345 1.00 97.62 88 ILE A C 1
ATOM 682 O O . ILE A 1 88 ? -1.625 -0.688 13.457 1.00 97.62 88 ILE A O 1
ATOM 686 N N . ARG A 1 89 ? -0.282 -1.106 11.696 1.00 97.06 89 ARG A N 1
ATOM 687 C CA . ARG A 1 89 ? 0.855 -0.280 12.136 1.00 97.06 89 ARG A CA 1
ATOM 688 C C . ARG A 1 89 ? 1.180 0.788 11.101 1.00 97.06 89 ARG A C 1
ATOM 690 O O . ARG A 1 89 ? 0.914 0.618 9.911 1.00 97.06 89 ARG A O 1
ATOM 697 N N . PHE A 1 90 ? 1.763 1.888 11.562 1.00 97.56 90 PHE A N 1
ATOM 698 C CA . PHE A 1 90 ? 1.952 3.094 10.758 1.00 97.56 90 PHE A CA 1
ATOM 699 C C . PHE A 1 90 ? 3.433 3.429 10.617 1.00 97.56 90 PHE A C 1
ATOM 701 O O . PHE A 1 90 ? 4.173 3.442 11.599 1.00 97.56 90 PHE A O 1
ATOM 708 N N . TYR A 1 91 ? 3.848 3.745 9.395 1.00 97.25 91 TYR A N 1
ATOM 709 C CA . TYR A 1 91 ? 5.215 4.116 9.055 1.00 97.25 91 TYR A CA 1
ATOM 710 C C . TYR A 1 91 ? 5.231 5.462 8.343 1.00 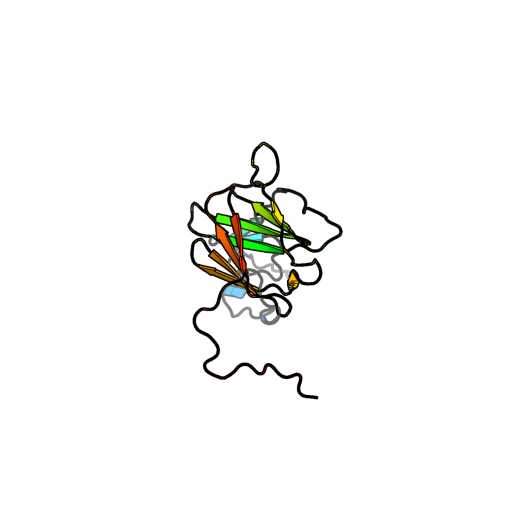97.25 91 TYR A C 1
ATOM 712 O O . TYR A 1 91 ? 4.391 5.726 7.480 1.00 97.25 91 TYR A O 1
ATOM 720 N N . LYS A 1 92 ? 6.210 6.295 8.684 1.00 95.56 92 LYS A N 1
ATOM 721 C CA . LYS A 1 92 ? 6.457 7.614 8.093 1.00 95.56 92 LYS A CA 1
ATOM 722 C C . LYS A 1 92 ? 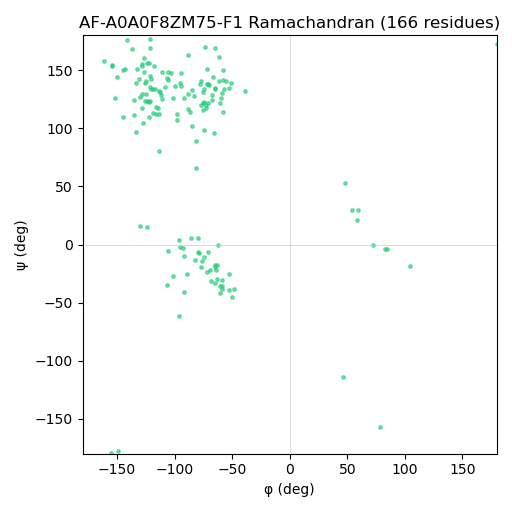7.936 7.941 8.264 1.00 95.56 92 LYS A C 1
ATOM 724 O O . LYS A 1 92 ? 8.560 7.430 9.189 1.00 95.56 92 LYS A O 1
ATOM 729 N N . ASP A 1 93 ? 8.484 8.767 7.376 1.00 93.75 93 ASP A N 1
ATOM 730 C CA . ASP A 1 93 ? 9.841 9.308 7.508 1.00 93.75 93 ASP A CA 1
ATOM 731 C C . ASP A 1 93 ? 10.863 8.218 7.840 1.00 93.75 93 ASP A C 1
ATOM 733 O O . ASP A 1 93 ? 11.599 8.297 8.816 1.00 93.75 93 ASP A O 1
ATOM 737 N N . GLU A 1 94 ? 10.867 7.165 7.016 1.00 92.69 94 GLU A N 1
ATOM 738 C CA . GLU A 1 94 ? 11.859 6.090 7.076 1.00 92.69 94 GLU A CA 1
ATOM 739 C C . GLU A 1 94 ? 11.760 5.117 8.261 1.00 92.69 94 GLU A C 1
ATOM 741 O O . GLU A 1 94 ? 12.537 4.159 8.290 1.00 92.69 94 GLU A O 1
ATOM 746 N N . GLY A 1 95 ? 10.795 5.300 9.168 1.00 95.00 95 GLY A N 1
ATOM 747 C CA . GLY A 1 95 ? 10.637 4.507 10.387 1.00 95.00 95 GLY A CA 1
ATOM 748 C C . GLY A 1 95 ? 9.186 4.187 10.749 1.00 95.00 95 GLY A C 1
ATOM 749 O O . GLY A 1 95 ? 8.237 4.614 10.088 1.00 95.00 95 GLY A O 1
ATOM 750 N N . ILE A 1 96 ? 9.019 3.395 11.810 1.00 96.75 96 ILE A N 1
ATOM 751 C CA . ILE A 1 96 ? 7.716 3.167 12.442 1.00 96.75 96 ILE A CA 1
ATOM 752 C C . ILE A 1 96 ? 7.345 4.381 13.298 1.00 96.75 96 ILE A C 1
ATOM 754 O O . ILE A 1 96 ? 8.195 4.960 13.976 1.00 96.75 96 ILE A O 1
ATOM 758 N N . ILE A 1 97 ? 6.075 4.773 13.284 1.00 97.00 97 ILE A N 1
ATOM 759 C CA . ILE A 1 97 ? 5.588 5.853 14.139 1.00 97.00 97 ILE A CA 1
ATOM 760 C C . ILE A 1 97 ? 5.461 5.323 15.565 1.00 97.00 97 ILE A C 1
ATOM 762 O O . ILE A 1 97 ? 4.847 4.281 15.793 1.00 97.00 97 ILE A O 1
ATOM 766 N N . THR A 1 98 ? 5.998 6.063 16.533 1.00 96.12 98 THR A N 1
ATOM 767 C CA . THR A 1 98 ? 5.907 5.722 17.957 1.00 96.12 98 THR A CA 1
ATOM 768 C C . THR A 1 98 ? 5.236 6.826 18.763 1.00 96.12 98 THR A C 1
ATOM 770 O O . THR A 1 98 ? 5.468 8.006 18.511 1.00 96.12 98 THR A O 1
ATOM 773 N N . SER A 1 99 ? 4.474 6.448 19.785 1.00 95.12 99 SER A N 1
ATOM 774 C CA . SER A 1 99 ? 3.933 7.344 20.807 1.00 95.12 99 SER A CA 1
ATOM 775 C C . SER A 1 99 ? 4.367 6.847 22.188 1.00 95.12 99 SER A C 1
ATOM 777 O O . SER A 1 99 ? 4.167 5.681 22.525 1.00 95.12 99 SER A O 1
ATOM 779 N N . GLY A 1 100 ? 5.035 7.697 22.976 1.00 92.38 100 GLY A N 1
ATOM 780 C CA . GLY A 1 100 ? 5.554 7.312 24.298 1.00 92.38 100 GLY A CA 1
ATOM 781 C C . GLY A 1 100 ? 6.557 6.147 24.274 1.00 92.38 100 GLY A C 1
ATOM 782 O O . GLY A 1 100 ? 6.603 5.368 25.220 1.00 92.38 100 GLY A O 1
ATOM 783 N N . GLY A 1 101 ? 7.318 5.995 23.184 1.00 91.31 101 GLY A N 1
ATOM 784 C CA . GLY A 1 101 ? 8.300 4.916 23.001 1.00 91.31 101 GLY A CA 1
ATOM 785 C C . GLY A 1 101 ? 7.731 3.593 22.476 1.00 91.31 101 GLY A C 1
ATOM 786 O O . GLY A 1 101 ? 8.507 2.689 22.180 1.00 91.31 101 GLY A O 1
ATOM 787 N N . ASN A 1 102 ? 6.412 3.480 22.300 1.00 93.62 102 ASN A N 1
ATOM 788 C CA . ASN A 1 102 ? 5.771 2.290 21.739 1.00 93.62 102 ASN A CA 1
ATOM 789 C C . ASN A 1 102 ? 5.294 2.554 20.306 1.00 93.62 102 ASN A C 1
ATOM 791 O O . ASN A 1 102 ? 4.828 3.664 20.034 1.00 93.62 102 ASN A O 1
ATOM 795 N N . PRO A 1 103 ? 5.370 1.571 19.389 1.00 95.38 103 PRO A N 1
ATOM 796 C CA . PRO A 1 103 ? 4.739 1.670 18.078 1.00 95.38 103 PRO A CA 1
ATOM 797 C C . PRO A 1 103 ? 3.265 2.066 18.171 1.00 95.38 103 PRO A C 1
ATOM 799 O O . PRO A 1 103 ? 2.537 1.570 19.029 1.00 95.38 103 PRO A O 1
ATOM 802 N N . VAL A 1 104 ? 2.821 2.950 17.280 1.00 96.69 104 VAL A N 1
ATOM 803 C CA . VAL A 1 104 ? 1.396 3.241 17.116 1.00 96.69 104 VAL A CA 1
ATOM 804 C C . VAL A 1 104 ? 0.763 2.045 16.416 1.00 96.69 104 VAL A C 1
ATOM 806 O O . VAL A 1 104 ? 1.115 1.713 15.282 1.00 96.69 104 VAL A O 1
ATOM 809 N N . GLU A 1 105 ? -0.164 1.399 17.112 1.00 96.31 105 GLU A N 1
ATOM 810 C CA . GLU A 1 105 ? -0.896 0.237 16.626 1.00 96.31 105 GLU A CA 1
ATOM 811 C C . GLU A 1 105 ? -2.405 0.513 16.730 1.00 96.31 105 GLU A C 1
ATOM 813 O O . GLU A 1 105 ? -2.874 1.116 17.698 1.00 96.31 105 GLU A O 1
ATOM 818 N N . LEU A 1 106 ? -3.170 0.084 15.726 1.00 97.00 106 LEU A N 1
ATOM 819 C CA . LEU A 1 106 ? -4.628 0.179 15.701 1.00 97.00 106 LEU A CA 1
ATOM 820 C C . LEU A 1 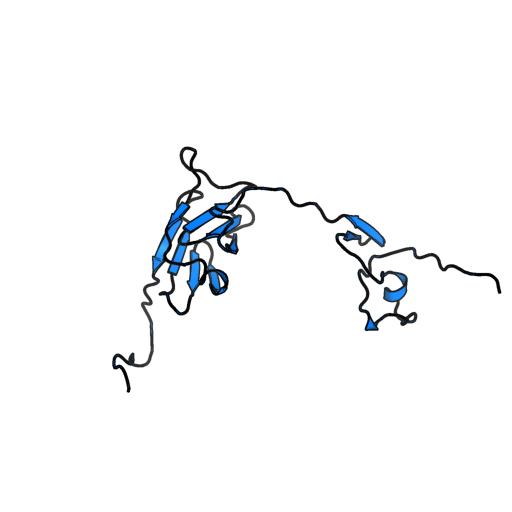106 ? -5.222 -1.218 15.548 1.00 97.00 106 LEU A C 1
ATOM 822 O O . LEU A 1 106 ? -4.905 -1.930 14.598 1.00 97.00 106 LEU A O 1
ATOM 826 N N . VAL A 1 107 ? -6.085 -1.611 16.480 1.00 96.88 107 VAL A N 1
ATOM 827 C CA . VAL A 1 107 ? -6.736 -2.925 16.453 1.00 96.88 107 VAL A CA 1
ATOM 828 C C . VAL A 1 107 ? -7.779 -2.971 15.341 1.00 96.88 107 VAL A C 1
ATOM 830 O O . VAL A 1 107 ? -8.540 -2.023 15.152 1.00 96.88 107 VAL A O 1
ATOM 833 N N . THR A 1 108 ? -7.825 -4.090 14.619 1.00 95.56 108 THR A N 1
ATOM 834 C CA . THR A 1 108 ? -8.816 -4.355 13.570 1.00 95.56 108 THR A CA 1
ATOM 835 C C . THR A 1 108 ? -9.340 -5.786 13.646 1.00 95.56 108 THR A C 1
ATOM 837 O O . THR A 1 108 ? -8.800 -6.644 14.345 1.00 95.56 108 THR A O 1
ATOM 840 N N . THR A 1 109 ? -10.406 -6.072 12.906 1.00 95.62 109 THR A N 1
ATOM 841 C CA . THR A 1 109 ? -11.020 -7.406 12.833 1.00 95.62 109 THR A CA 1
ATOM 842 C C . THR A 1 109 ? -10.520 -8.237 11.648 1.00 95.62 109 THR A C 1
ATOM 844 O O . THR A 1 109 ? -10.911 -9.396 11.512 1.00 95.62 109 THR A O 1
ATOM 847 N N . TYR A 1 110 ? -9.649 -7.684 10.797 1.00 96.25 110 TYR A N 1
ATOM 848 C CA . TYR A 1 110 ? -9.136 -8.372 9.614 1.00 96.25 110 TYR A CA 1
ATOM 849 C C . TYR A 1 110 ? -8.105 -9.432 9.995 1.00 96.25 110 TYR A C 1
ATOM 851 O O . TYR A 1 110 ? -7.082 -9.133 10.609 1.00 96.25 110 TYR A O 1
ATOM 859 N N . THR A 1 111 ? -8.362 -10.678 9.609 1.00 96.19 111 THR A N 1
ATOM 860 C CA . THR A 1 111 ? -7.466 -11.803 9.908 1.00 96.19 111 THR A CA 1
ATOM 861 C C . THR A 1 111 ? -6.400 -11.983 8.829 1.00 96.19 111 THR A C 1
ATOM 863 O O . THR A 1 111 ? -6.570 -11.533 7.694 1.00 96.19 111 THR A O 1
ATOM 866 N N . THR A 1 112 ? -5.327 -12.721 9.134 1.00 95.31 112 THR A N 1
ATOM 867 C CA . THR A 1 112 ? -4.257 -13.067 8.177 1.00 95.31 112 THR A CA 1
ATOM 868 C C . THR A 1 112 ? -4.782 -13.609 6.844 1.00 95.31 112 THR A C 1
ATOM 870 O O . THR A 1 112 ? -4.233 -13.302 5.785 1.00 95.31 112 THR A O 1
ATOM 873 N N . ALA A 1 113 ? -5.850 -14.411 6.880 1.00 95.69 113 ALA A N 1
ATOM 874 C CA . ALA A 1 113 ? -6.455 -14.993 5.685 1.00 95.69 113 ALA A CA 1
ATOM 875 C C . ALA A 1 113 ? -7.128 -13.941 4.786 1.00 95.69 113 ALA A C 1
ATOM 877 O O . ALA A 1 113 ? -7.127 -14.092 3.570 1.00 95.69 113 ALA A O 1
ATOM 878 N N . GLN A 1 114 ? -7.652 -12.868 5.378 1.00 96.44 114 GLN A N 1
ATOM 879 C CA . GLN A 1 114 ? -8.427 -11.827 4.696 1.00 96.44 114 GLN A CA 1
ATOM 880 C C . GLN A 1 114 ? -7.550 -10.689 4.159 1.00 96.44 114 GLN A C 1
ATOM 882 O O . GLN A 1 114 ? -7.906 -10.034 3.183 1.00 96.44 114 GLN A O 1
ATOM 887 N N . ILE A 1 115 ? -6.379 -10.459 4.762 1.00 95.69 115 ILE A N 1
ATOM 888 C CA . ILE A 1 115 ? -5.450 -9.375 4.395 1.00 95.69 115 ILE A CA 1
ATOM 889 C C . ILE A 1 115 ? -5.134 -9.304 2.885 1.00 95.69 115 ILE A C 1
ATOM 891 O O . ILE A 1 115 ? -5.161 -8.200 2.327 1.00 95.69 115 ILE A O 1
ATOM 895 N N . PRO A 1 116 ? -4.846 -10.417 2.178 1.00 94.88 116 PRO A N 1
ATOM 896 C CA . PRO A 1 116 ? -4.587 -10.374 0.739 1.00 94.88 116 PRO A CA 1
ATOM 897 C C . PRO A 1 116 ? -5.781 -9.849 -0.068 1.00 94.88 116 PRO A C 1
ATOM 899 O O . PRO A 1 116 ? -5.575 -9.115 -1.039 1.00 94.88 116 PRO A O 1
ATOM 902 N N . GLU A 1 117 ? -6.996 -10.179 0.373 1.00 96.38 117 GLU A N 1
ATOM 903 C CA . GLU A 1 117 ? -8.272 -9.889 -0.290 1.00 96.38 117 GLU A CA 1
ATOM 904 C C . GLU A 1 117 ? -8.782 -8.467 -0.020 1.00 96.38 117 GLU A C 1
ATOM 906 O O . GLU A 1 117 ? -9.664 -7.987 -0.731 1.00 96.38 117 GLU A O 1
ATOM 911 N N . LEU A 1 118 ? -8.206 -7.758 0.960 1.00 96.69 118 LEU A N 1
ATOM 912 C CA . LEU A 1 118 ? -8.575 -6.373 1.249 1.00 96.69 118 LEU A CA 1
ATOM 913 C C . LEU A 1 118 ? -8.363 -5.474 0.032 1.00 96.69 118 LEU A C 1
ATOM 915 O O . LEU A 1 118 ? -7.275 -5.430 -0.564 1.00 96.69 118 LEU A O 1
ATOM 919 N N . THR A 1 119 ? -9.401 -4.705 -0.275 1.00 97.50 119 THR A N 1
ATOM 920 C CA . THR A 1 119 ? -9.389 -3.658 -1.296 1.00 97.50 119 THR A CA 1
ATOM 921 C C . THR A 1 119 ? -9.488 -2.292 -0.636 1.00 97.50 119 THR A C 1
ATOM 923 O O . THR A 1 119 ? -10.064 -2.149 0.443 1.00 97.50 119 THR A O 1
ATOM 926 N N . PHE A 1 120 ? -8.875 -1.294 -1.270 1.00 97.50 120 PHE A N 1
ATOM 927 C CA . PHE A 1 120 ? -8.660 0.013 -0.667 1.00 97.50 120 PHE A CA 1
ATOM 928 C C . PHE A 1 120 ? -9.034 1.130 -1.634 1.00 97.50 120 PHE A C 1
ATOM 930 O O . PHE A 1 120 ? -8.687 1.074 -2.814 1.00 97.50 120 PHE A O 1
ATOM 937 N N . ALA A 1 121 ? -9.680 2.168 -1.113 1.00 96.94 121 ALA A N 1
ATOM 938 C CA . ALA A 1 121 ? -9.910 3.420 -1.820 1.00 96.94 121 ALA A CA 1
ATOM 939 C C . ALA A 1 121 ? -9.608 4.587 -0.880 1.00 96.94 121 ALA A C 1
ATOM 941 O O . ALA A 1 121 ? -10.161 4.668 0.211 1.00 96.94 121 ALA A O 1
ATOM 942 N N . GLN A 1 122 ? -8.718 5.489 -1.281 1.00 96.25 122 GLN A N 1
ATOM 943 C CA . GLN A 1 122 ? -8.304 6.614 -0.443 1.00 96.25 122 GLN A CA 1
ATOM 944 C C . GLN A 1 122 ? -8.917 7.926 -0.944 1.00 96.25 122 GLN A C 1
ATOM 946 O O . GLN A 1 122 ? -8.959 8.180 -2.146 1.00 96.25 122 GLN A O 1
ATOM 951 N N . THR A 1 123 ? -9.325 8.788 -0.015 1.00 95.00 123 THR A N 1
ATOM 952 C CA . THR A 1 123 ? -9.629 10.201 -0.253 1.00 95.00 123 THR A CA 1
ATOM 953 C C . THR A 1 123 ? -9.016 11.056 0.850 1.00 95.00 123 THR A C 1
ATOM 955 O O . THR A 1 123 ? -9.456 11.006 1.995 1.00 95.00 123 THR A O 1
ATOM 958 N N . VAL A 1 124 ? -8.004 11.859 0.512 1.00 94.25 124 VAL A N 1
ATOM 959 C CA . VAL A 1 124 ? -7.305 12.754 1.456 1.00 94.25 124 VAL A CA 1
ATOM 960 C C . VAL A 1 124 ? -6.956 12.006 2.757 1.00 94.25 124 VAL A C 1
ATOM 962 O O . VAL A 1 124 ? -6.184 11.049 2.700 1.00 94.25 124 VAL A O 1
ATOM 965 N N . ASP A 1 125 ? -7.557 12.384 3.890 1.00 94.69 125 ASP A N 1
ATOM 966 C CA . ASP A 1 125 ? -7.304 11.832 5.224 1.00 94.69 125 ASP A CA 1
ATOM 967 C C . ASP A 1 125 ? -8.113 10.562 5.558 1.00 94.69 125 ASP A C 1
ATOM 969 O O . ASP A 1 125 ? -8.037 10.069 6.683 1.00 94.69 125 ASP A O 1
ATOM 973 N N . ALA A 1 126 ? -8.873 10.011 4.610 1.00 96.31 126 ALA A N 1
ATOM 974 C CA . ALA A 1 126 ? -9.677 8.808 4.800 1.00 96.31 126 ALA A CA 1
ATOM 975 C C . ALA A 1 126 ? -9.278 7.683 3.836 1.00 96.31 126 ALA A C 1
ATOM 977 O O . ALA A 1 126 ? -9.161 7.886 2.628 1.00 96.31 126 ALA A O 1
ATOM 978 N N . LEU A 1 127 ? -9.126 6.473 4.368 1.00 97.75 127 LEU A N 1
ATOM 979 C CA . LEU A 1 127 ? -8.949 5.234 3.620 1.00 97.75 127 LEU A CA 1
ATOM 980 C C . LEU A 1 127 ? -10.154 4.329 3.862 1.00 97.75 127 LEU A C 1
ATOM 982 O O . LEU A 1 127 ? -10.403 3.899 4.985 1.00 97.75 127 LEU A O 1
ATOM 986 N N . TYR A 1 128 ? -10.883 4.027 2.800 1.00 97.44 128 TYR A N 1
ATOM 987 C CA . TYR A 1 128 ? -11.940 3.030 2.799 1.00 97.44 128 TYR A CA 1
ATOM 988 C C . TYR A 1 128 ? -11.342 1.649 2.563 1.00 97.44 128 TYR A C 1
ATOM 990 O O . TYR A 1 128 ? -10.513 1.471 1.667 1.00 97.44 128 TYR A O 1
ATOM 998 N N . ILE A 1 129 ? -11.767 0.689 3.376 1.00 97.75 129 ILE A N 1
ATOM 999 C CA . ILE A 1 129 ? -11.302 -0.692 3.376 1.00 97.75 129 ILE A CA 1
ATOM 1000 C C . ILE A 1 129 ? -12.520 -1.582 3.152 1.00 97.75 129 ILE A C 1
ATOM 1002 O O . ILE A 1 129 ? -13.485 -1.530 3.917 1.00 97.75 129 ILE A O 1
ATOM 1006 N N . CYS A 1 130 ? -12.472 -2.401 2.106 1.00 96.44 130 CYS A N 1
ATOM 1007 C CA . CYS A 1 130 ? -13.565 -3.291 1.735 1.00 96.44 130 CYS A CA 1
ATOM 1008 C C . CYS A 1 130 ? -13.101 -4.749 1.733 1.00 96.44 130 CYS A C 1
ATOM 1010 O O . CYS A 1 130 ? -12.044 -5.087 1.187 1.00 96.44 130 CYS A O 1
ATOM 1012 N N . HIS A 1 131 ? -13.938 -5.609 2.310 1.00 96.62 131 HIS A N 1
ATOM 1013 C CA . HIS A 1 131 ? -13.803 -7.060 2.321 1.00 96.62 131 HIS A CA 1
ATOM 1014 C C . HIS A 1 131 ? -15.201 -7.683 2.240 1.00 96.62 131 HIS A C 1
ATOM 1016 O O . HIS A 1 131 ? -16.156 -7.103 2.738 1.00 96.62 131 HIS A O 1
ATOM 1022 N N . THR A 1 132 ? -15.340 -8.869 1.652 1.00 94.50 132 THR A N 1
ATOM 1023 C CA . THR A 1 132 ? -16.649 -9.535 1.488 1.00 94.50 132 THR A CA 1
ATOM 1024 C C . THR A 1 132 ? -17.301 -9.932 2.816 1.00 94.50 132 THR A C 1
ATOM 1026 O O . THR A 1 132 ? -18.518 -9.911 2.937 1.00 94.50 132 THR A O 1
ATOM 1029 N N . ALA A 1 133 ? -16.489 -10.293 3.812 1.00 94.88 133 ALA A N 1
ATOM 1030 C CA . ALA A 1 133 ? -16.935 -10.746 5.134 1.00 94.88 133 ALA A CA 1
ATOM 1031 C C . ALA A 1 133 ? -16.979 -9.656 6.229 1.00 94.88 133 ALA A C 1
ATOM 1033 O O . ALA A 1 133 ? -17.213 -9.989 7.386 1.00 94.88 133 ALA A O 1
ATOM 1034 N N . HIS A 1 134 ? -16.704 -8.388 5.904 1.00 93.56 134 HIS A N 1
ATOM 1035 C CA . HIS A 1 134 ? -16.740 -7.278 6.870 1.00 93.56 134 HIS A CA 1
ATOM 1036 C C . HIS A 1 134 ? -17.522 -6.106 6.289 1.00 93.56 134 HIS A C 1
ATOM 1038 O O . HIS A 1 134 ? -17.513 -5.904 5.076 1.00 93.56 134 HIS A O 1
ATOM 1044 N N . ALA A 1 135 ? -18.149 -5.304 7.150 1.00 93.69 135 ALA A N 1
ATOM 1045 C CA . ALA A 1 135 ? -18.667 -4.011 6.725 1.00 93.69 135 ALA A CA 1
ATOM 1046 C C . ALA A 1 135 ? -17.526 -3.153 6.149 1.00 93.69 135 ALA A C 1
ATOM 1048 O O . ALA A 1 135 ? -16.356 -3.294 6.528 1.00 93.69 135 ALA A O 1
ATOM 1049 N N . THR A 1 136 ? -17.852 -2.272 5.202 1.00 95.56 136 THR A N 1
ATOM 1050 C CA . THR A 1 136 ? -16.876 -1.303 4.699 1.00 95.56 136 THR A CA 1
ATOM 1051 C C . THR A 1 136 ? -16.426 -0.424 5.854 1.00 95.56 136 THR A C 1
ATOM 1053 O O . THR A 1 136 ? -17.246 0.258 6.460 1.00 95.56 136 THR A O 1
ATOM 1056 N N . ALA A 1 137 ? -15.126 -0.403 6.128 1.00 97.06 137 ALA A N 1
ATOM 1057 C CA . ALA A 1 137 ? -14.564 0.408 7.194 1.00 97.06 137 ALA A CA 1
ATOM 1058 C C . ALA A 1 137 ? -13.879 1.652 6.625 1.00 97.06 137 ALA A C 1
ATOM 1060 O O . ALA A 1 137 ? -13.303 1.634 5.536 1.00 97.06 137 ALA A O 1
ATOM 1061 N N . LYS A 1 138 ? -13.919 2.744 7.381 1.00 97.12 138 LYS A N 1
ATOM 1062 C CA . LYS A 1 138 ? -13.227 3.999 7.108 1.00 97.12 138 LYS A CA 1
ATOM 1063 C C . LYS A 1 138 ? -12.163 4.222 8.169 1.00 97.12 138 LYS A C 1
ATOM 1065 O O . LYS A 1 138 ? -12.458 4.488 9.332 1.00 97.12 138 LYS A O 1
ATOM 1070 N N . LEU A 1 139 ? -10.914 4.161 7.735 1.00 97.81 139 LEU A N 1
ATOM 1071 C CA . LEU A 1 139 ? -9.754 4.559 8.512 1.00 97.81 139 LEU A CA 1
ATOM 1072 C C . LEU A 1 139 ? -9.492 6.051 8.282 1.00 97.81 139 LEU A C 1
ATOM 1074 O O . LEU A 1 139 ? -9.194 6.456 7.162 1.00 97.81 139 LEU A O 1
ATOM 1078 N N . THR A 1 140 ? -9.596 6.870 9.324 1.00 97.25 140 THR A N 1
ATOM 1079 C CA . THR A 1 140 ? -9.375 8.322 9.255 1.00 97.25 140 THR A CA 1
ATOM 1080 C C . THR A 1 140 ? -8.137 8.718 10.047 1.00 97.25 140 THR A C 1
ATOM 1082 O O . THR A 1 140 ? -7.981 8.325 11.207 1.00 97.25 140 THR A O 1
ATOM 1085 N N . ARG A 1 141 ? -7.273 9.523 9.426 1.00 96.25 141 ARG A N 1
ATOM 1086 C CA . ARG A 1 141 ? -6.090 10.115 10.053 1.00 96.25 141 ARG A CA 1
ATOM 1087 C C . ARG A 1 141 ? -6.424 11.485 10.640 1.00 96.25 141 ARG A C 1
ATOM 1089 O O . ARG A 1 141 ? -6.861 12.370 9.911 1.00 96.25 141 ARG A O 1
ATOM 1096 N N . THR A 1 142 ? -6.128 11.690 11.920 1.00 95.06 142 THR A N 1
ATOM 1097 C CA . THR A 1 142 ? -6.248 13.009 12.574 1.00 95.06 142 THR A CA 1
ATOM 1098 C C . THR A 1 142 ? -4.876 13.631 12.838 1.00 95.06 142 THR A C 1
ATOM 1100 O O . THR A 1 142 ? -4.699 14.841 12.722 1.00 95.06 142 THR A O 1
ATOM 1103 N N . SER A 1 143 ? -3.873 12.812 13.157 1.00 94.69 143 SER A N 1
ATOM 1104 C CA . SER A 1 143 ? -2.473 13.225 13.307 1.00 94.69 143 SER A CA 1
ATOM 1105 C C . SER A 1 143 ? -1.544 12.071 12.920 1.00 94.69 143 SER A C 1
ATOM 1107 O O . SER A 1 143 ? -2.011 11.010 12.512 1.00 94.69 143 SER A O 1
ATOM 1109 N N . ASP A 1 144 ? -0.229 12.255 13.039 1.00 94.19 144 ASP A N 1
ATOM 1110 C CA . ASP A 1 144 ? 0.742 11.178 12.800 1.00 94.19 144 ASP A CA 1
ATOM 1111 C C . ASP A 1 144 ? 0.494 9.976 13.737 1.00 94.19 144 ASP A C 1
ATOM 1113 O O . ASP A 1 144 ? 0.630 8.825 13.326 1.00 94.19 144 ASP A O 1
ATOM 1117 N N . THR A 1 145 ? 0.072 10.237 14.980 1.00 96.25 145 THR A N 1
ATOM 1118 C CA . THR A 1 145 ? -0.122 9.230 16.036 1.00 96.25 145 THR A CA 1
ATOM 1119 C C . THR A 1 145 ? -1.586 8.901 16.334 1.00 96.25 145 THR A C 1
ATOM 1121 O O . THR A 1 145 ? -1.845 8.004 17.133 1.00 96.25 145 THR A O 1
ATOM 1124 N N . ALA A 1 146 ? -2.544 9.600 15.717 1.00 95.62 146 ALA A N 1
ATOM 1125 C CA . ALA A 1 146 ? -3.972 9.424 15.968 1.00 95.62 146 ALA A CA 1
ATOM 1126 C C . ALA A 1 146 ? -4.711 8.987 14.700 1.00 95.62 146 ALA A C 1
ATOM 1128 O O . ALA A 1 146 ? -4.865 9.756 13.744 1.00 95.62 146 ALA A O 1
ATOM 1129 N N . TRP A 1 147 ? -5.209 7.753 14.750 1.00 97.44 147 TRP A N 1
ATOM 1130 C CA . TRP A 1 147 ? -5.947 7.089 13.685 1.00 97.44 147 TRP A CA 1
ATOM 1131 C C . TRP A 1 147 ? -7.222 6.486 14.259 1.00 97.44 147 TRP A C 1
ATOM 1133 O O . TRP A 1 147 ? -7.228 5.977 15.378 1.00 97.44 147 TRP A O 1
ATOM 1143 N N . THR A 1 148 ? -8.304 6.549 13.495 1.00 97.25 148 THR A N 1
ATOM 1144 C CA . THR A 1 148 ? -9.611 6.029 13.907 1.00 97.25 148 THR A CA 1
ATOM 1145 C C . THR A 1 148 ? -10.146 5.104 12.831 1.00 97.25 148 THR A C 1
ATOM 1147 O O . THR A 1 148 ? -10.148 5.469 11.660 1.00 97.25 148 THR A O 1
ATOM 1150 N N . LEU A 1 149 ? -10.566 3.902 13.217 1.00 97.50 149 LEU A N 1
ATOM 1151 C CA . LEU A 1 149 ? -11.242 2.955 12.336 1.00 97.50 149 LEU A CA 1
ATOM 1152 C C . LEU A 1 149 ? -12.689 2.839 12.799 1.00 97.50 149 LEU A C 1
ATOM 1154 O O . LEU A 1 149 ? -12.938 2.557 13.969 1.00 97.50 149 LEU A O 1
ATOM 1158 N N . ALA A 1 150 ? -13.620 3.071 11.886 1.00 96.81 150 ALA A N 1
ATOM 1159 C CA . ALA A 1 150 ? -15.044 2.908 12.131 1.00 96.81 150 ALA A CA 1
ATOM 1160 C C . ALA A 1 150 ? -15.719 2.351 10.880 1.00 96.81 150 ALA A C 1
ATOM 1162 O O . ALA A 1 150 ? -15.260 2.617 9.768 1.00 96.81 150 ALA A O 1
ATOM 1163 N N . ASP A 1 151 ? -16.809 1.614 11.055 1.00 95.75 151 ASP A N 1
ATOM 1164 C CA . ASP A 1 151 ? -17.628 1.177 9.929 1.00 95.75 151 ASP A CA 1
ATOM 1165 C C . ASP A 1 151 ? -18.291 2.385 9.256 1.00 95.75 151 ASP A C 1
ATOM 1167 O O . ASP A 1 151 ? -18.632 3.385 9.896 1.00 95.75 151 ASP A O 1
ATOM 1171 N N . VAL A 1 152 ? -18.423 2.318 7.935 1.00 92.38 152 VAL A N 1
ATOM 1172 C CA . VAL A 1 152 ? -19.098 3.345 7.148 1.00 92.38 152 VAL A CA 1
ATOM 1173 C C . VAL A 1 152 ? -20.598 3.180 7.314 1.00 92.38 152 VAL A C 1
ATOM 1175 O O . VAL A 1 152 ? -21.164 2.165 6.917 1.00 92.38 152 VAL A O 1
ATOM 1178 N N . ASP A 1 153 ? -21.238 4.221 7.836 1.00 87.75 153 ASP A N 1
ATOM 1179 C CA . ASP A 1 153 ? -22.690 4.329 7.838 1.00 87.75 153 ASP A CA 1
ATOM 1180 C C . ASP A 1 153 ? -23.165 4.919 6.502 1.00 87.75 153 ASP A C 1
ATOM 1182 O O . ASP A 1 153 ? -23.026 6.121 6.236 1.00 87.75 153 ASP A O 1
ATOM 1186 N N . PHE A 1 154 ? -23.662 4.055 5.620 1.00 82.56 154 PHE A N 1
ATOM 1187 C CA . PHE A 1 154 ? -24.174 4.451 4.314 1.00 82.56 154 PHE A CA 1
ATOM 1188 C C . PHE A 1 154 ? -25.542 5.126 4.476 1.00 82.56 154 PHE A C 1
ATOM 1190 O O . PHE A 1 154 ? -26.568 4.464 4.571 1.00 82.56 154 PHE A O 1
ATOM 1197 N N . GLN A 1 155 ? -25.549 6.463 4.481 1.00 77.25 155 GLN A N 1
ATOM 1198 C CA . GLN A 1 155 ? -26.775 7.267 4.618 1.00 77.25 155 GLN A CA 1
ATOM 1199 C C . GLN A 1 155 ? -27.707 7.191 3.397 1.00 77.25 155 GLN A C 1
ATOM 1201 O O . GLN A 1 155 ? -28.891 7.491 3.514 1.00 77.25 155 GLN A O 1
ATOM 1206 N N . ASP A 1 156 ? -27.172 6.832 2.228 1.00 68.94 156 ASP A N 1
ATOM 1207 C CA . ASP A 1 156 ? -27.931 6.647 0.990 1.00 68.94 156 ASP A CA 1
ATOM 1208 C C . ASP A 1 156 ? -27.575 5.274 0.412 1.00 68.94 156 ASP A C 1
ATOM 1210 O O . ASP A 1 156 ? -26.405 4.982 0.140 1.00 68.94 156 ASP A O 1
ATOM 1214 N N . GLY A 1 157 ? -28.570 4.395 0.309 1.00 68.50 157 GLY A N 1
ATOM 1215 C CA . GLY A 1 157 ? -28.360 2.988 -0.005 1.00 68.50 157 GLY A CA 1
ATOM 1216 C C . GLY A 1 157 ? -29.661 2.196 -0.056 1.00 68.50 157 GLY A C 1
ATOM 1217 O O . GLY A 1 157 ? -30.724 2.696 0.303 1.00 68.50 157 GLY A O 1
ATOM 1218 N N . PRO A 1 158 ? -29.558 0.934 -0.483 1.00 56.06 158 PRO A N 1
ATOM 1219 C CA . PRO A 1 158 ? -30.026 0.486 -1.795 1.00 56.06 158 PRO A CA 1
ATOM 1220 C C . PRO A 1 158 ? -31.356 1.126 -2.233 1.00 56.06 158 PRO A C 1
ATOM 1222 O O . PRO A 1 158 ? -32.361 1.070 -1.536 1.00 56.06 158 PRO A O 1
ATOM 1225 N N . TYR A 1 159 ? -31.410 1.634 -3.471 1.00 67.88 159 TYR A N 1
ATOM 1226 C CA . TYR A 1 159 ? -32.654 2.137 -4.087 1.00 67.88 159 TYR A CA 1
ATOM 1227 C C . TYR A 1 159 ? -33.752 1.060 -4.251 1.00 67.88 159 TYR A C 1
ATOM 1229 O O . TYR A 1 159 ? -34.832 1.339 -4.771 1.00 67.88 159 TYR A O 1
ATOM 1237 N N . LEU A 1 160 ? -33.470 -0.177 -3.835 1.00 69.94 160 LEU A N 1
ATOM 1238 C CA . LEU A 1 160 ? -34.371 -1.317 -3.795 1.00 69.94 160 LEU A CA 1
ATOM 1239 C C . LEU A 1 160 ? -34.363 -1.910 -2.385 1.00 69.94 160 LEU A C 1
ATOM 1241 O O . LEU A 1 160 ? -33.343 -1.882 -1.704 1.00 69.94 160 LEU A O 1
ATOM 1245 N N . ALA A 1 161 ? -35.496 -2.475 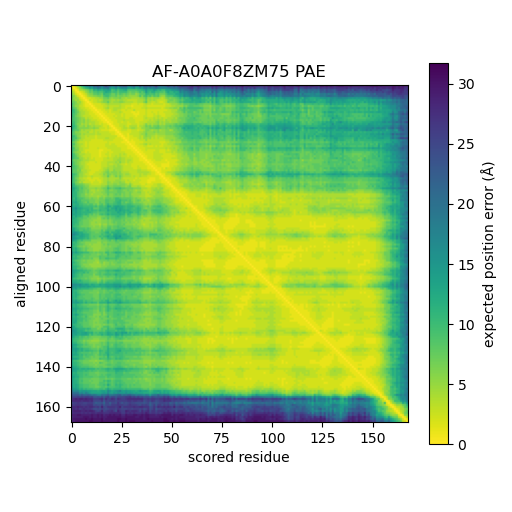-1.969 1.00 72.50 161 ALA A N 1
ATOM 1246 C CA . ALA A 1 161 ? -35.624 -3.086 -0.652 1.00 72.50 161 ALA A CA 1
ATOM 1247 C C . ALA A 1 161 ? -34.578 -4.193 -0.440 1.00 72.50 161 ALA A C 1
ATOM 1249 O O . ALA A 1 161 ? -34.373 -5.051 -1.302 1.00 72.50 161 ALA A O 1
ATOM 1250 N N . GLU A 1 162 ? -33.938 -4.171 0.727 1.00 68.00 162 GLU A N 1
ATOM 1251 C CA . GLU A 1 162 ? -33.016 -5.214 1.154 1.00 68.00 162 GLU A CA 1
ATOM 1252 C C . GLU A 1 162 ? -33.769 -6.539 1.334 1.00 68.00 162 GLU A C 1
ATOM 1254 O O . GLU A 1 162 ? -34.862 -6.587 1.908 1.00 68.00 162 GLU A O 1
ATOM 1259 N N . ASN A 1 163 ? -33.198 -7.633 0.830 1.00 71.12 163 ASN A N 1
ATOM 1260 C CA . ASN A 1 163 ? -33.805 -8.946 0.991 1.00 71.12 163 ASN A CA 1
ATOM 1261 C C . ASN A 1 163 ? -33.460 -9.499 2.382 1.00 71.12 163 ASN A C 1
ATOM 1263 O O . ASN A 1 163 ? -32.454 -10.175 2.566 1.00 71.12 163 ASN A O 1
ATOM 1267 N N . LEU A 1 164 ? -34.306 -9.190 3.366 1.00 76.12 164 LEU A N 1
ATOM 1268 C CA . LEU A 1 164 ? -34.141 -9.575 4.776 1.00 76.12 164 LEU A CA 1
ATOM 1269 C C . LEU A 1 164 ? -34.555 -11.027 5.075 1.00 76.12 164 LEU A C 1
ATOM 1271 O O . LEU A 1 164 ? -34.602 -11.435 6.235 1.00 76.12 164 LEU A O 1
ATOM 1275 N N . THR A 1 165 ? -34.896 -11.811 4.050 1.00 71.88 165 THR A N 1
ATOM 1276 C CA . THR A 1 165 ? -35.345 -13.197 4.223 1.00 71.88 165 THR A CA 1
ATOM 1277 C C . THR A 1 165 ? -34.328 -14.178 3.657 1.00 71.88 165 THR A C 1
ATOM 1279 O O . THR A 1 165 ? -33.880 -14.048 2.519 1.00 71.88 165 THR A O 1
ATOM 1282 N N . THR A 1 166 ? -33.979 -15.198 4.444 1.00 59.62 166 THR A N 1
ATOM 1283 C CA . THR A 1 166 ? -33.240 -16.371 3.966 1.00 59.62 166 THR A CA 1
ATOM 1284 C C . THR A 1 166 ? -34.122 -17.130 2.979 1.00 59.62 166 THR A C 1
ATOM 1286 O O . THR A 1 166 ? -34.991 -17.901 3.391 1.00 59.62 166 THR A O 1
ATOM 1289 N N . THR A 1 167 ? -33.952 -16.892 1.679 1.00 60.09 167 THR A N 1
ATOM 1290 C CA . THR A 1 167 ? -34.628 -17.701 0.660 1.00 60.09 167 THR A CA 1
ATOM 1291 C C . THR A 1 167 ? -33.952 -19.071 0.634 1.00 60.09 167 THR A C 1
ATOM 1293 O O . THR A 1 167 ? -32.736 -19.156 0.464 1.00 60.09 167 THR A O 1
ATOM 1296 N N . THR A 1 168 ? -34.734 -20.117 0.912 1.00 51.97 168 THR A N 1
ATOM 1297 C CA . THR A 1 168 ? -34.335 -21.523 0.732 1.00 51.97 168 THR A CA 1
ATOM 1298 C C . THR A 1 168 ? -34.355 -21.882 -0.747 1.00 51.97 168 THR A C 1
ATOM 1300 O O . THR A 1 168 ? -35.179 -21.278 -1.472 1.00 51.97 168 THR A O 1
#

Solvent-accessible surface area (backbone atoms only — not comparable to full-atom values): 10539 Å² total; per-residue (Å²): 135,87,90,81,78,84,87,72,83,30,30,50,58,32,57,45,58,83,86,51,66,87,44,75,87,42,78,54,50,66,19,30,36,83,73,67,77,74,50,42,60,33,92,91,17,50,73,42,73,50,82,80,87,79,90,70,75,82,68,98,52,81,92,50,59,65,42,81,43,82,47,68,63,46,100,85,48,48,34,42,34,39,40,36,65,34,31,36,38,44,27,42,90,84,36,73,38,61,57,97,87,38,73,43,71,44,83,48,87,51,43,46,86,48,50,83,68,52,42,78,50,77,54,69,59,34,36,37,39,39,44,96,92,48,75,47,28,37,38,37,57,80,49,97,83,41,74,46,76,44,72,62,80,73,90,77,70,68,102,54,84,78,83,87,63,89,80,128

Mean predicted aligned error: 7.8 Å

Nearest PDB structures (foldseek):
  8ck1-assembly1_A  TM=8.649E-01  e=4.133E-10  Ribes
  7wb4-assembly1_e  TM=4.484E-01  e=1.284E+00  Xenopus laevis
  3hg0-assembly1_A  TM=4.705E-01  e=6.020E+00  Lactococcus phage TP901-1
  2f0c-assembly1_C  TM=4.465E-01  e=4.828E+00  Lactococcus phage TP901-1
  7vci-assembly1_M  TM=3.389E-01  e=3.663E+00  Xenopus laevis